Protein AF-A0ABD5DFH7-F1 (afdb_monomer)

Secondary structure (DSSP, 8-state):
--HHHHHHHTT-------TTTTS-STT----TTGGGS--HHHHHHHHTT---TT--SS----EEEESSS-SHHHH---TT-EEEEGGGT--TTGGG-

Sequence (97 aa):
VSVAARLKQTGFTRLSTLSDALSQTDRLQKLPHFEQLVYPQWLHDLQQGKAVAAAPAGDWKVFEAAWGAPKLYLLSHIPGAGYIDTNEVESEPLWNK

Organism: Acinetobacter baumannii (NCBI:txid470)

Nearest PDB structures (foldseek):
  3ipo-assembly1_B  TM=9.820E-01  e=4.986E-10  Escherichia coli K-12
  6kvy-assembly1_A  TM=8.574E-01  e=3.639E-03  Chlorobium limicola
  6ktz-assembly1_A  TM=8.600E-01  e=4.773E-03  Chlorobium limicola
  6kw0-assembly2_B  TM=8.503E-01  e=6.261E-03  Chlorobium limicola
  6ku2-assembly1_A  TM=8.632E-01  e=7.171E-03  Chlorobium limicola

Solvent-accessible surface area (backbone atoms only — not comparable to full-atom values): 6745 Å² total; per-residue (Å²): 134,55,72,68,60,52,42,45,74,74,67,54,85,85,83,80,81,71,90,64,67,84,73,56,72,88,79,59,84,75,66,94,64,53,79,78,66,74,53,73,67,59,53,53,37,48,76,71,70,45,95,53,86,85,60,75,96,62,95,83,85,47,69,50,75,45,80,56,77,82,58,63,56,75,77,59,64,68,88,86,44,48,78,42,39,47,68,81,81,48,51,88,88,58,84,82,118

Foldseek 3Di:
DDPVVVCVVVPDDDDDDPPCPPVDVVPDDDDPCCVVVDDDVQVVCVVVVHDHPPRDPDDDAAEDEDADDDDVVVVDDDPRHHYDHVCVVDDPPRPDD

pLDDT: mean 95.17, std 7.46, range [56.78, 98.75]

Radius of gyration: 21.1 Å; Cα contacts (8 Å, |Δi|>4): 50; chains: 1; bounding box: 40×34×55 Å

InterPro domains:
  IPR001307 Thiosulphate sulfurtransferase, conserved site [PS00380] (73-84)
  IPR036873 Rhodanese-like domain superfamily [G3DSA:3.40.250.10] (31-97)
  IPR036873 Rhodanese-like domain superfamily [SSF52821] (33-92)

Structure (mmCIF, N/CA/C/O backbone):
data_AF-A0ABD5DFH7-F1
#
_entry.id   AF-A0ABD5DFH7-F1
#
loop_
_atom_site.group_PDB
_atom_site.id
_atom_site.type_symbol
_atom_site.label_atom_id
_atom_site.label_alt_id
_atom_site.label_comp_id
_atom_site.label_asym_id
_atom_site.label_entity_id
_atom_site.label_seq_id
_atom_site.pdbx_PDB_ins_code
_atom_site.Cartn_x
_atom_site.Cartn_y
_atom_site.Cartn_z
_atom_site.occupancy
_atom_site.B_iso_or_equiv
_atom_site.auth_seq_id
_atom_site.auth_comp_id
_atom_site.auth_asym_id
_atom_site.auth_atom_id
_atom_site.pdbx_PDB_model_num
ATOM 1 N N . VAL A 1 1 ? -0.051 11.339 21.637 1.00 69.31 1 VAL A N 1
ATOM 2 C CA . VAL A 1 1 ? -1.377 11.550 22.279 1.00 69.31 1 VAL A CA 1
ATOM 3 C C . VAL A 1 1 ? -2.347 10.548 21.676 1.00 69.31 1 VAL A C 1
ATOM 5 O O . VAL A 1 1 ? -2.360 10.437 20.459 1.00 69.31 1 VAL A O 1
ATOM 8 N N . SER A 1 2 ? -3.094 9.787 22.479 1.00 93.00 2 SER A N 1
ATOM 9 C CA . SER A 1 2 ? -4.074 8.824 21.950 1.00 93.00 2 SER A CA 1
ATOM 10 C C . SER A 1 2 ? -5.287 9.535 21.336 1.00 93.00 2 SER A C 1
ATOM 12 O O . SER A 1 2 ? -5.596 10.671 21.707 1.00 93.00 2 SER A O 1
ATOM 14 N N . VAL A 1 3 ? -6.005 8.862 20.429 1.00 96.94 3 VAL A N 1
ATOM 15 C CA . VAL A 1 3 ? -7.234 9.396 19.809 1.00 96.94 3 VAL A CA 1
ATOM 16 C C . VAL A 1 3 ? -8.244 9.824 20.880 1.00 96.94 3 VAL A C 1
ATOM 18 O O . VAL A 1 3 ? -8.717 10.957 20.866 1.00 96.94 3 VAL A O 1
ATOM 21 N N . ALA A 1 4 ? -8.497 8.967 21.875 1.00 96.31 4 ALA A N 1
ATOM 22 C CA . ALA A 1 4 ? -9.424 9.264 22.966 1.00 96.31 4 ALA A CA 1
ATOM 23 C C . ALA A 1 4 ? -9.012 10.499 23.786 1.00 96.31 4 ALA A C 1
ATOM 25 O O . ALA A 1 4 ? -9.865 11.308 24.145 1.00 96.31 4 ALA A O 1
ATOM 26 N N . ALA A 1 5 ? -7.714 10.677 24.064 1.00 96.06 5 ALA A N 1
ATOM 27 C CA . ALA A 1 5 ? -7.231 11.851 24.789 1.00 96.06 5 ALA A CA 1
ATOM 28 C C . ALA A 1 5 ? -7.469 13.143 23.993 1.00 96.06 5 ALA A C 1
ATOM 30 O O . ALA A 1 5 ? -7.914 14.138 24.564 1.00 96.06 5 ALA A O 1
ATOM 31 N N . ARG A 1 6 ? -7.237 13.115 22.675 1.00 97.62 6 ARG A N 1
ATOM 32 C CA . ARG A 1 6 ? -7.494 14.268 21.804 1.00 97.62 6 ARG A CA 1
ATOM 33 C C . ARG A 1 6 ? -8.984 14.602 21.718 1.00 97.62 6 ARG A C 1
ATOM 35 O O . ARG A 1 6 ? -9.330 15.768 21.838 1.00 97.62 6 ARG A O 1
ATOM 42 N N . LEU A 1 7 ? -9.860 13.602 21.609 1.00 97.44 7 LEU A N 1
ATOM 43 C CA . LEU A 1 7 ? -11.313 13.822 21.597 1.00 97.44 7 LEU A CA 1
ATOM 44 C C . LEU A 1 7 ? -11.816 14.467 22.900 1.00 97.44 7 LEU A C 1
ATOM 46 O O . LEU A 1 7 ? -12.626 15.390 22.862 1.00 97.44 7 LEU A O 1
ATOM 50 N N . LYS A 1 8 ? -11.299 14.053 24.064 1.00 96.81 8 LYS A N 1
ATOM 51 C CA . LYS A 1 8 ? -11.641 14.714 25.337 1.00 96.81 8 LYS A CA 1
ATOM 52 C C . LYS A 1 8 ? -11.227 16.186 25.346 1.00 96.81 8 LYS A C 1
ATOM 54 O O . LYS A 1 8 ? -12.003 17.033 25.773 1.00 96.81 8 LYS A O 1
ATOM 59 N N . GLN A 1 9 ? -10.026 16.490 24.848 1.00 97.38 9 GLN A N 1
ATOM 60 C CA . GLN A 1 9 ? -9.520 17.866 24.769 1.00 97.38 9 GLN A CA 1
ATOM 61 C C . GLN A 1 9 ? -10.369 18.753 23.854 1.00 97.38 9 GLN A C 1
ATOM 63 O O . GLN A 1 9 ? -10.486 19.945 24.113 1.00 97.38 9 GLN A O 1
ATOM 68 N N . THR A 1 10 ? -10.989 18.187 22.817 1.00 97.38 10 THR A N 1
ATOM 69 C CA . THR A 1 10 ? -11.877 18.924 21.905 1.00 97.38 10 THR A CA 1
ATOM 70 C C . THR A 1 10 ? -13.340 18.947 22.366 1.00 97.38 10 THR A C 1
ATOM 72 O O . THR A 1 10 ? -14.207 19.339 21.593 1.00 97.38 10 THR A O 1
ATOM 75 N N . GLY A 1 11 ? -13.638 18.522 23.600 1.00 97.56 11 GLY A N 1
ATOM 76 C CA . GLY A 1 11 ? -14.967 18.649 24.205 1.00 97.56 11 GLY A CA 1
ATOM 77 C C . GLY A 1 11 ? -15.889 17.432 24.077 1.00 97.56 11 GLY A C 1
ATOM 78 O O . GLY A 1 11 ? -17.044 17.512 24.490 1.00 97.56 11 GLY A O 1
ATOM 79 N N . PHE A 1 12 ? -15.420 16.288 23.564 1.00 97.94 12 PHE A N 1
ATOM 80 C CA . PHE A 1 12 ? -16.228 15.061 23.578 1.00 97.94 12 PHE A CA 1
ATOM 81 C C . PHE A 1 12 ? -16.297 14.476 24.996 1.00 97.94 12 PHE A C 1
ATOM 83 O O . PHE A 1 12 ? -15.284 14.081 25.574 1.00 97.94 12 PHE A O 1
ATOM 90 N N . THR A 1 13 ? -17.510 14.380 25.547 1.00 96.31 13 THR A N 1
ATOM 91 C CA . THR A 1 13 ? -17.752 13.972 26.945 1.00 96.31 13 THR A CA 1
ATOM 92 C C . THR A 1 13 ? -18.164 12.510 27.112 1.00 96.31 13 THR A C 1
ATOM 94 O O . THR A 1 13 ? -18.001 11.948 28.193 1.00 96.31 13 THR A O 1
ATOM 97 N N . ARG A 1 14 ? -18.666 11.865 26.052 1.00 96.81 14 ARG A N 1
ATOM 98 C CA . ARG A 1 14 ? -19.085 10.454 26.057 1.00 96.81 14 ARG A CA 1
ATOM 99 C C . ARG A 1 14 ? -18.214 9.649 25.104 1.00 96.81 14 ARG A C 1
ATOM 101 O O . ARG A 1 14 ? -18.417 9.680 23.897 1.00 96.81 14 ARG A O 1
ATOM 108 N N . LEU A 1 15 ? -17.236 8.945 25.661 1.00 96.44 15 LEU A N 1
ATOM 109 C CA . LEU A 1 15 ? -16.312 8.095 24.917 1.00 96.44 15 LEU A CA 1
ATOM 110 C C . LEU A 1 15 ? -16.294 6.713 25.561 1.00 96.44 15 LEU A C 1
ATOM 112 O O . LEU A 1 15 ? -16.202 6.594 26.784 1.00 96.44 15 LEU A O 1
ATOM 116 N N . SER A 1 16 ? -16.360 5.674 24.741 1.00 96.12 16 SER A N 1
ATOM 117 C CA . SER A 1 16 ? -16.336 4.283 25.188 1.00 96.12 16 SER A CA 1
ATOM 118 C C . SER A 1 16 ? -15.534 3.446 24.203 1.00 96.12 16 SER A C 1
ATOM 120 O O . SER A 1 16 ? -15.417 3.796 23.029 1.00 96.12 16 SER A O 1
ATOM 122 N N . THR A 1 17 ? -14.981 2.340 24.687 1.00 96.25 17 THR A N 1
ATOM 123 C CA . THR A 1 17 ? -14.393 1.313 23.827 1.00 96.25 17 THR A CA 1
ATOM 124 C C . THR A 1 17 ? -15.495 0.349 23.414 1.00 96.25 17 THR A C 1
ATOM 126 O O . THR A 1 17 ? -16.275 -0.084 24.260 1.00 96.25 17 THR A O 1
ATOM 129 N N . LEU A 1 18 ? -15.553 -0.006 22.131 1.00 96.56 18 LEU A N 1
ATOM 130 C CA . LEU A 1 18 ? -16.430 -1.070 21.656 1.00 96.56 18 LEU A CA 1
ATOM 131 C C . LEU A 1 18 ? -15.817 -2.426 22.047 1.00 96.56 18 LEU A C 1
ATOM 133 O O . LEU A 1 18 ? -14.810 -2.835 21.472 1.00 96.56 18 LEU A O 1
ATOM 137 N N . SER A 1 19 ? -16.381 -3.087 23.060 1.00 97.00 19 SER A N 1
ATOM 138 C CA . SER A 1 19 ? -15.808 -4.300 23.673 1.00 97.00 19 SER A CA 1
ATOM 139 C C . SER A 1 19 ? -15.785 -5.517 22.749 1.00 97.00 19 SER A C 1
ATOM 141 O O . SER A 1 19 ? -14.954 -6.400 22.921 1.00 97.00 19 SER A O 1
ATOM 143 N N . ASP A 1 20 ? -16.691 -5.563 21.777 1.00 96.12 20 ASP A N 1
ATOM 144 C CA . ASP A 1 20 ? -16.854 -6.642 20.803 1.00 96.12 20 ASP A CA 1
ATOM 145 C C . ASP A 1 20 ? -16.347 -6.241 19.401 1.00 96.12 20 ASP A C 1
ATOM 147 O O . ASP A 1 20 ? -16.684 -6.888 18.400 1.00 96.12 20 ASP A O 1
ATOM 151 N N . ALA A 1 21 ? -15.556 -5.165 19.294 1.00 96.88 21 ALA A N 1
ATOM 152 C CA . ALA A 1 21 ? -14.992 -4.719 18.024 1.00 96.88 21 ALA A CA 1
ATOM 153 C C . ALA A 1 21 ? -14.253 -5.869 17.322 1.00 96.88 21 ALA A C 1
ATOM 155 O O . ALA A 1 21 ? -13.468 -6.583 17.940 1.00 96.88 21 ALA A O 1
ATOM 156 N N . LEU A 1 22 ? -14.506 -6.034 16.019 1.00 97.06 22 LEU A N 1
ATOM 157 C CA . LEU A 1 22 ? -13.899 -7.057 15.151 1.00 97.06 22 LEU A CA 1
ATOM 158 C C . LEU A 1 22 ? -14.238 -8.525 15.486 1.00 97.06 22 LEU A C 1
ATOM 160 O O . LEU A 1 22 ? -13.796 -9.414 14.765 1.00 97.06 22 LEU A O 1
ATOM 164 N N . SER A 1 23 ? -15.040 -8.797 16.521 1.00 97.25 23 SER A N 1
ATOM 165 C CA . SER A 1 23 ? -15.372 -10.172 16.937 1.00 97.25 23 SER A CA 1
ATOM 166 C C . SER A 1 23 ? -16.325 -10.913 15.9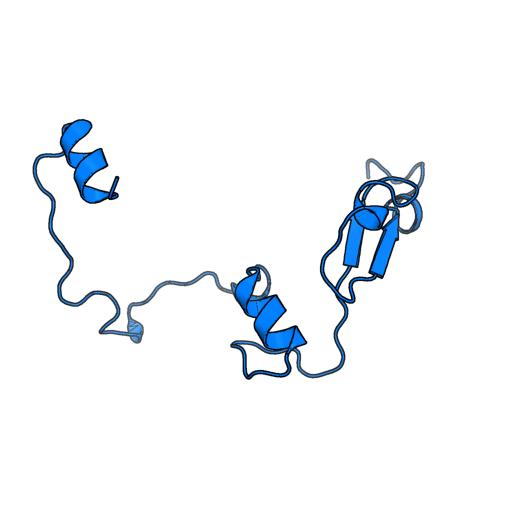85 1.00 97.25 23 SER A C 1
ATOM 168 O O . SER A 1 23 ? -16.282 -12.136 15.902 1.00 97.25 23 SER A O 1
ATOM 170 N N . GLN A 1 24 ? -17.172 -10.178 15.261 1.00 96.81 24 GLN A N 1
ATOM 171 C CA . GLN A 1 24 ? -18.137 -10.701 14.292 1.00 96.81 24 GLN A CA 1
ATOM 172 C C . GLN A 1 24 ? -17.707 -10.275 12.888 1.00 96.81 24 GLN A C 1
ATOM 174 O O . GLN A 1 24 ? -17.757 -9.091 12.548 1.00 96.81 24 GLN A O 1
ATOM 179 N N . THR A 1 25 ? -17.212 -11.223 12.097 1.00 95.06 25 THR A N 1
ATOM 180 C CA . THR A 1 25 ? -16.609 -10.952 10.783 1.00 95.06 25 THR A CA 1
ATOM 181 C C . THR A 1 25 ? -17.637 -10.680 9.687 1.00 95.06 25 THR A C 1
ATOM 183 O O . THR A 1 25 ? -17.349 -9.935 8.755 1.00 95.06 25 THR A O 1
ATOM 186 N N . ASP A 1 26 ? -18.840 -11.231 9.814 1.00 96.50 26 ASP A N 1
ATOM 187 C CA . ASP A 1 26 ? -19.975 -11.098 8.893 1.00 96.50 26 ASP A CA 1
ATOM 188 C C . ASP A 1 26 ? -20.543 -9.673 8.817 1.00 96.50 26 ASP A C 1
ATOM 190 O O . ASP A 1 26 ? -21.017 -9.251 7.764 1.00 96.50 26 ASP A O 1
ATOM 194 N N . ARG A 1 27 ? -20.449 -8.900 9.905 1.00 96.56 27 ARG A N 1
ATOM 195 C CA . ARG A 1 27 ? -20.876 -7.489 9.942 1.00 96.56 27 ARG A CA 1
ATOM 196 C C . ARG A 1 27 ? -19.799 -6.493 9.502 1.00 96.56 27 ARG A C 1
ATOM 198 O O . ARG A 1 27 ? -20.072 -5.290 9.441 1.00 96.56 27 ARG A O 1
ATOM 205 N N . LEU A 1 28 ? -18.572 -6.949 9.233 1.00 97.81 28 LEU A N 1
ATOM 206 C CA . LEU A 1 28 ? -17.487 -6.058 8.823 1.00 97.81 28 LEU A CA 1
ATOM 207 C C . LEU A 1 28 ? -17.766 -5.452 7.448 1.00 97.81 28 LEU A C 1
ATOM 209 O O . LEU A 1 28 ? -18.210 -6.123 6.523 1.00 97.81 28 LEU A O 1
ATOM 213 N N . GLN A 1 29 ? -17.447 -4.168 7.319 1.00 98.12 29 GLN A N 1
ATOM 214 C CA . GLN A 1 29 ? -17.516 -3.438 6.060 1.00 98.12 29 GLN A CA 1
ATOM 215 C C . GLN A 1 29 ? -16.097 -3.236 5.529 1.00 98.12 29 GLN A C 1
ATOM 217 O O . GLN A 1 29 ? -15.182 -2.928 6.295 1.00 98.12 29 GLN A O 1
ATOM 222 N N . LYS A 1 30 ? -15.909 -3.404 4.220 1.00 96.88 30 LYS A N 1
ATOM 223 C CA . LYS A 1 30 ? -14.626 -3.199 3.538 1.00 96.88 30 LYS A CA 1
ATOM 224 C C . LYS A 1 30 ? -14.848 -2.561 2.175 1.00 96.88 30 LYS A C 1
ATOM 226 O O . LYS A 1 30 ? -15.928 -2.684 1.601 1.00 96.88 30 LYS A O 1
ATOM 231 N N . LEU A 1 31 ? -13.811 -1.917 1.645 1.00 98.12 31 LEU A N 1
ATOM 232 C CA . LEU A 1 31 ? -13.814 -1.519 0.241 1.00 98.12 31 LEU A CA 1
ATOM 233 C C . LEU A 1 31 ? -13.925 -2.782 -0.635 1.00 98.12 31 LEU A C 1
ATOM 235 O O . LEU A 1 31 ? -13.257 -3.771 -0.316 1.00 98.12 31 LEU A O 1
ATOM 239 N N . PRO A 1 32 ? -14.731 -2.770 -1.717 1.00 98.00 32 PRO A N 1
ATOM 240 C CA . PRO A 1 32 ? -14.909 -3.939 -2.581 1.00 98.00 32 PRO A CA 1
ATOM 241 C C . PRO A 1 32 ? -13.595 -4.529 -3.113 1.00 98.00 32 PRO A C 1
ATOM 243 O O . PRO A 1 32 ? -13.482 -5.748 -3.187 1.00 98.00 32 PRO A O 1
ATOM 246 N N . HIS A 1 33 ? -12.611 -3.667 -3.399 1.00 98.00 33 HIS A N 1
ATOM 247 C CA . HIS A 1 33 ? -11.286 -4.017 -3.925 1.00 98.00 33 HIS A CA 1
ATOM 248 C C . HIS A 1 33 ? -10.154 -3.388 -3.100 1.00 98.00 33 HIS A C 1
ATOM 250 O O . HIS A 1 33 ? -9.309 -2.657 -3.620 1.00 98.00 33 HIS A O 1
ATOM 256 N N . PHE A 1 34 ? -10.162 -3.596 -1.780 1.00 98.00 34 PHE A N 1
ATOM 257 C CA . PHE A 1 34 ? -9.142 -3.017 -0.893 1.00 98.00 34 PHE A CA 1
ATOM 258 C C . PHE A 1 34 ? -7.711 -3.455 -1.260 1.00 98.00 34 PHE A C 1
ATOM 260 O O . PHE A 1 34 ? -6.762 -2.727 -0.986 1.00 98.00 34 PHE A O 1
ATOM 267 N N . GLU A 1 35 ? -7.553 -4.614 -1.901 1.00 98.12 35 GLU A N 1
ATOM 268 C CA . GLU A 1 35 ? -6.280 -5.170 -2.363 1.00 98.12 35 GLU A CA 1
ATOM 269 C C . GLU A 1 35 ? -5.581 -4.327 -3.441 1.00 98.12 35 GLU A C 1
ATOM 271 O O . GLU A 1 35 ? -4.377 -4.464 -3.627 1.00 98.12 35 GLU A O 1
ATOM 276 N N . GLN A 1 36 ? -6.300 -3.427 -4.122 1.00 98.31 36 GLN A N 1
ATOM 277 C CA . GLN A 1 36 ? -5.715 -2.503 -5.105 1.00 98.31 36 GLN A CA 1
ATOM 278 C C . GLN A 1 36 ? -4.975 -1.329 -4.443 1.00 98.31 36 GLN A C 1
ATOM 280 O O . GLN A 1 36 ? -4.120 -0.702 -5.066 1.00 98.31 36 GLN A O 1
ATOM 285 N N . LEU A 1 37 ? -5.289 -1.030 -3.178 1.00 98.25 37 LEU A N 1
ATOM 286 C CA . LEU A 1 37 ? -4.691 0.049 -2.389 1.00 98.25 37 LEU A CA 1
ATOM 287 C C . LEU A 1 37 ? -3.817 -0.546 -1.284 1.00 98.25 37 LEU A C 1
ATOM 289 O O . LEU A 1 37 ? -4.170 -0.558 -0.103 1.00 98.25 37 LEU A O 1
ATOM 293 N N . VAL A 1 38 ? -2.670 -1.081 -1.692 1.00 98.25 38 VAL A N 1
ATOM 294 C CA . VAL A 1 38 ? -1.719 -1.738 -0.790 1.00 98.25 38 VAL A CA 1
ATOM 295 C C . VAL A 1 38 ? -1.043 -0.750 0.167 1.00 98.25 38 VAL A C 1
ATOM 297 O O . VAL A 1 38 ? -1.042 0.463 -0.040 1.00 98.25 38 VAL A O 1
ATOM 300 N N . TYR A 1 39 ? -0.426 -1.278 1.224 1.00 98.50 39 TYR A N 1
ATOM 301 C CA . TYR A 1 39 ? 0.290 -0.495 2.236 1.00 98.50 39 TYR A CA 1
ATOM 302 C C . TYR A 1 39 ? 1.751 -0.965 2.385 1.00 98.50 39 TYR A C 1
ATOM 304 O O . TYR A 1 39 ? 2.067 -2.099 2.020 1.00 98.50 39 TYR A O 1
ATOM 312 N N . PRO A 1 40 ? 2.664 -0.139 2.943 1.00 98.62 40 PRO A N 1
ATOM 313 C CA . PRO A 1 40 ? 4.105 -0.416 2.901 1.00 98.62 40 PRO A CA 1
ATOM 314 C C . PRO A 1 40 ? 4.524 -1.760 3.505 1.00 98.62 40 PRO A C 1
ATOM 316 O O . PRO A 1 40 ? 5.348 -2.464 2.931 1.00 98.62 40 PRO A O 1
ATOM 319 N N . GLN A 1 41 ? 3.934 -2.144 4.641 1.00 98.75 41 GLN A N 1
ATOM 320 C CA . GLN A 1 41 ? 4.275 -3.404 5.302 1.00 98.75 41 GLN A CA 1
ATOM 321 C C . GLN A 1 41 ? 3.842 -4.626 4.474 1.00 98.75 41 GLN A C 1
ATOM 323 O O . GLN A 1 41 ? 4.593 -5.590 4.398 1.00 98.75 41 GLN A O 1
ATOM 328 N N . TRP A 1 42 ? 2.689 -4.563 3.795 1.00 98.69 42 TRP A N 1
ATOM 329 C CA . TRP A 1 42 ? 2.258 -5.616 2.869 1.00 98.69 42 TRP A CA 1
ATOM 330 C C . TRP A 1 42 ? 3.280 -5.822 1.750 1.00 98.69 42 TRP A C 1
ATOM 332 O O . TRP A 1 42 ? 3.673 -6.953 1.474 1.00 98.69 42 TRP A O 1
ATOM 342 N N . LEU A 1 43 ? 3.763 -4.727 1.152 1.00 98.62 43 LEU A N 1
ATOM 343 C CA . LEU A 1 43 ? 4.732 -4.809 0.061 1.00 98.62 43 LEU A CA 1
ATOM 344 C C . LEU A 1 43 ? 6.090 -5.328 0.547 1.00 98.62 43 LEU A C 1
ATOM 346 O O . LEU A 1 43 ? 6.718 -6.145 -0.122 1.00 98.62 43 LEU A O 1
ATOM 350 N N . HIS A 1 44 ? 6.522 -4.886 1.726 1.00 98.69 44 HIS A N 1
ATOM 351 C CA . HIS A 1 44 ? 7.751 -5.359 2.352 1.00 98.69 44 HIS A CA 1
ATOM 352 C C . HIS A 1 44 ? 7.706 -6.863 2.661 1.00 98.69 44 HIS A C 1
ATOM 354 O O . HIS A 1 44 ? 8.669 -7.582 2.395 1.00 98.69 44 HIS A O 1
ATOM 360 N N . ASP A 1 45 ? 6.584 -7.356 3.190 1.00 98.69 45 ASP A N 1
ATOM 361 C CA . ASP A 1 45 ? 6.405 -8.780 3.472 1.00 98.69 45 ASP A CA 1
ATOM 362 C C . ASP A 1 45 ? 6.352 -9.608 2.177 1.00 98.69 45 ASP A C 1
ATOM 364 O O . ASP A 1 45 ? 6.986 -10.664 2.107 1.00 98.69 45 ASP A O 1
ATOM 368 N N . LEU A 1 46 ? 5.703 -9.093 1.125 1.00 98.44 46 LEU A N 1
ATOM 369 C CA . LEU A 1 46 ? 5.708 -9.702 -0.209 1.00 98.44 46 LEU A CA 1
ATOM 370 C C . LEU A 1 46 ? 7.131 -9.796 -0.792 1.00 98.44 46 LEU A C 1
ATOM 372 O O . LEU A 1 46 ? 7.525 -10.851 -1.287 1.00 98.44 46 LEU A O 1
ATOM 376 N N . GLN A 1 47 ? 7.929 -8.728 -0.687 1.00 98.38 47 GLN A N 1
ATOM 377 C CA . GLN A 1 47 ? 9.336 -8.692 -1.118 1.00 98.38 47 GLN A CA 1
ATOM 378 C C . GLN A 1 47 ? 10.214 -9.715 -0.387 1.00 98.38 47 GLN A C 1
ATOM 380 O O . GLN A 1 47 ? 11.182 -10.217 -0.954 1.00 98.38 47 GLN A O 1
ATOM 385 N N . GLN A 1 48 ? 9.875 -10.038 0.861 1.00 98.06 48 GLN A N 1
ATOM 386 C CA . GLN A 1 48 ? 10.562 -11.051 1.664 1.00 98.06 48 GLN A CA 1
ATOM 387 C C . GLN A 1 48 ? 10.036 -12.475 1.429 1.00 98.06 48 GLN A C 1
ATOM 389 O O . GLN A 1 48 ? 10.469 -13.401 2.11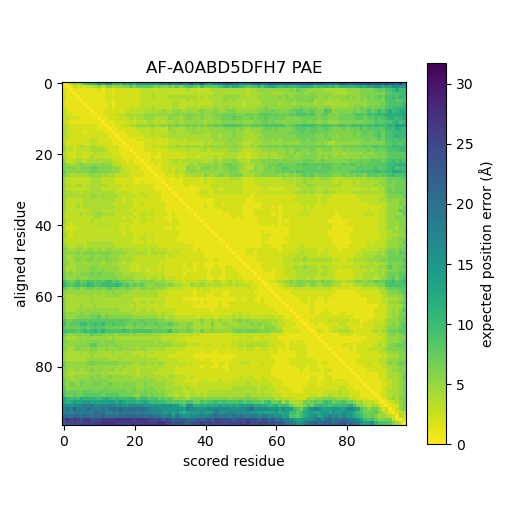4 1.00 98.06 48 GLN A O 1
ATOM 394 N N . GLY A 1 49 ? 9.098 -12.665 0.495 1.00 97.06 49 GLY A N 1
ATOM 395 C CA . GLY A 1 49 ? 8.498 -13.967 0.203 1.00 97.06 49 GLY A CA 1
ATOM 396 C C . GLY A 1 49 ? 7.578 -14.490 1.308 1.00 97.06 49 GLY A C 1
ATOM 397 O O . GLY A 1 49 ? 7.328 -15.693 1.381 1.00 97.06 49 GLY A O 1
ATOM 398 N N . LYS A 1 50 ? 7.082 -13.620 2.195 1.00 98.31 50 LYS A N 1
ATOM 399 C CA . LYS A 1 50 ? 6.115 -14.010 3.227 1.00 98.31 50 LY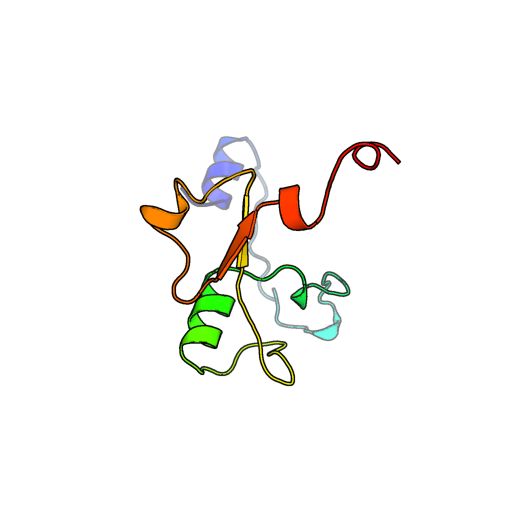S A CA 1
ATOM 400 C C . LYS A 1 50 ? 4.716 -14.141 2.631 1.00 98.31 50 LYS A C 1
ATOM 402 O O . LYS A 1 50 ? 4.379 -13.522 1.624 1.00 98.31 50 LYS A O 1
ATOM 407 N N . ALA A 1 51 ? 3.870 -14.914 3.308 1.00 97.69 51 ALA A N 1
ATOM 408 C CA . ALA A 1 51 ? 2.452 -14.963 2.989 1.00 97.69 51 ALA A CA 1
ATOM 409 C C . ALA A 1 51 ? 1.794 -13.609 3.295 1.00 97.69 51 ALA A C 1
ATOM 411 O O . ALA A 1 51 ? 1.881 -13.108 4.417 1.00 97.69 51 ALA A O 1
ATOM 412 N N . VAL A 1 52 ? 1.107 -13.044 2.303 1.00 98.31 52 VAL A N 1
ATOM 413 C CA . VAL A 1 52 ? 0.343 -11.797 2.4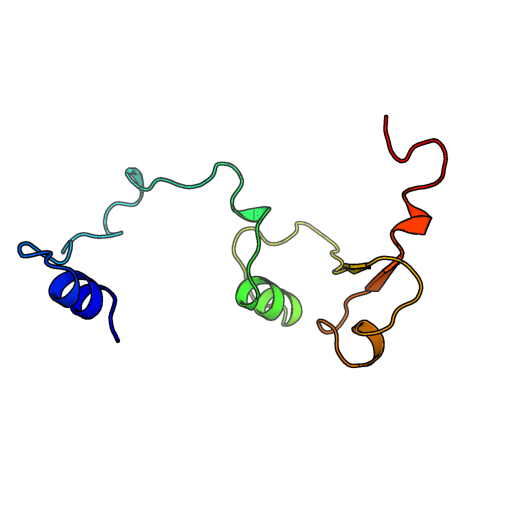26 1.00 98.31 52 VAL A CA 1
ATOM 414 C C . VAL A 1 52 ? -1.089 -12.008 1.941 1.00 98.31 52 VAL A C 1
ATOM 416 O O . VAL A 1 52 ? -1.357 -12.863 1.095 1.00 98.31 52 VAL A O 1
ATOM 419 N N . ALA A 1 53 ? -2.033 -11.235 2.479 1.00 97.62 53 ALA A N 1
ATOM 420 C CA . ALA A 1 53 ? -3.413 -11.256 1.999 1.00 97.62 53 ALA A CA 1
ATOM 421 C C . ALA A 1 53 ? -3.475 -10.777 0.540 1.00 97.62 53 ALA A C 1
ATOM 423 O O . ALA A 1 53 ? -2.802 -9.809 0.197 1.00 97.62 53 ALA A O 1
ATOM 424 N N . ALA A 1 54 ? -4.287 -11.432 -0.296 1.00 97.56 54 ALA A N 1
ATOM 425 C CA . ALA A 1 54 ? -4.430 -11.102 -1.719 1.00 97.56 54 ALA A CA 1
ATOM 426 C C . ALA A 1 54 ? -3.084 -11.021 -2.475 1.00 97.56 54 ALA A C 1
ATOM 428 O O . ALA A 1 54 ? -2.849 -10.098 -3.253 1.00 97.56 54 ALA A O 1
ATOM 429 N N . ALA A 1 55 ? -2.182 -11.977 -2.222 1.00 97.50 55 ALA A N 1
ATOM 430 C CA . ALA A 1 55 ? -0.914 -12.068 -2.939 1.00 97.50 55 ALA A CA 1
ATOM 431 C C . ALA A 1 55 ? -1.132 -12.158 -4.468 1.00 97.50 55 ALA A C 1
ATOM 433 O O . ALA A 1 55 ? -2.0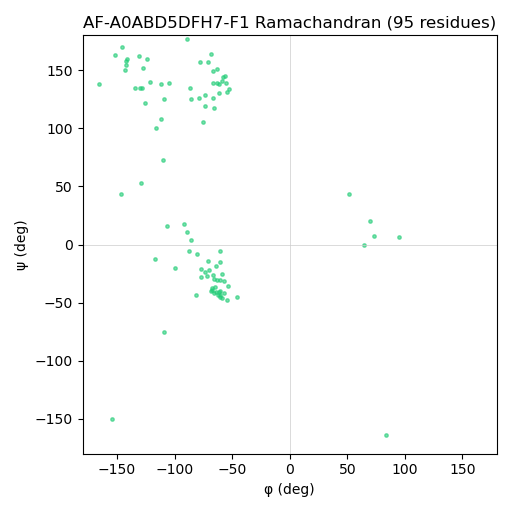95 -12.800 -4.904 1.00 97.50 55 ALA A O 1
ATOM 434 N N . PRO A 1 56 ? -0.243 -11.565 -5.290 1.00 97.50 56 PRO A N 1
ATOM 435 C CA . PRO A 1 56 ? -0.290 -11.724 -6.740 1.00 97.50 56 PRO A CA 1
ATOM 436 C C . PRO A 1 56 ? -0.266 -13.204 -7.144 1.00 97.50 56 PRO A C 1
ATOM 438 O O . PRO A 1 56 ? 0.486 -13.994 -6.579 1.00 97.50 56 PRO A O 1
ATOM 441 N N . ALA A 1 57 ? -1.070 -13.581 -8.143 1.00 95.12 57 ALA A N 1
ATOM 442 C CA . ALA A 1 57 ? -1.158 -14.969 -8.610 1.00 95.12 57 ALA A CA 1
ATOM 443 C C . ALA A 1 57 ? 0.091 -15.448 -9.378 1.00 95.12 57 ALA A C 1
ATOM 445 O O . ALA A 1 57 ? 0.250 -16.645 -9.608 1.00 95.12 57 ALA A O 1
ATOM 446 N N . GLY A 1 58 ? 0.962 -14.527 -9.790 1.00 95.31 58 GLY A N 1
ATOM 447 C CA . GLY A 1 58 ? 2.169 -14.814 -10.553 1.00 95.31 58 GLY A CA 1
ATOM 448 C C . GLY A 1 58 ? 3.228 -13.740 -10.347 1.00 95.31 58 GLY A C 1
ATOM 449 O O . GLY A 1 58 ? 3.288 -13.103 -9.292 1.00 95.31 58 GLY A O 1
ATOM 450 N N . ASP A 1 59 ? 4.053 -13.537 -11.371 1.00 97.19 59 ASP A N 1
ATOM 451 C CA . ASP A 1 59 ? 5.113 -12.538 -11.328 1.00 97.19 59 ASP A CA 1
ATOM 452 C C . ASP A 1 59 ? 4.556 -11.137 -11.082 1.00 97.19 59 ASP A C 1
ATOM 454 O O . ASP A 1 59 ? 3.536 -10.727 -11.637 1.00 97.19 59 ASP A O 1
ATOM 458 N N . TRP A 1 60 ? 5.276 -10.378 -10.264 1.00 98.06 60 TRP A N 1
ATOM 459 C CA . TRP A 1 60 ? 4.939 -9.001 -9.945 1.00 98.06 60 TRP A CA 1
ATOM 460 C C . TRP A 1 60 ? 6.160 -8.092 -10.096 1.00 98.06 60 TRP A C 1
ATOM 462 O O . TRP A 1 60 ? 7.316 -8.538 -10.188 1.00 98.06 60 TRP A O 1
ATOM 472 N N . LYS A 1 61 ? 5.878 -6.792 -10.186 1.00 98.38 61 LYS A N 1
ATOM 473 C CA . LYS A 1 61 ? 6.852 -5.705 -10.297 1.00 98.38 61 LYS A CA 1
ATOM 474 C C . LYS A 1 61 ? 6.348 -4.507 -9.498 1.00 98.38 61 LYS A C 1
ATOM 476 O O . LYS A 1 61 ? 5.143 -4.311 -9.369 1.00 98.38 61 LYS A O 1
ATOM 481 N N . VAL A 1 62 ? 7.280 -3.721 -8.976 1.00 98.62 62 VAL A N 1
ATOM 482 C CA . VAL A 1 62 ? 7.012 -2.424 -8.343 1.00 98.62 62 VAL A CA 1
ATOM 483 C C . VAL A 1 62 ? 7.619 -1.365 -9.242 1.00 98.62 62 VAL A C 1
ATOM 485 O O . VAL A 1 62 ? 8.726 -1.564 -9.733 1.00 98.62 62 VAL A O 1
ATOM 488 N N . PHE A 1 63 ? 6.917 -0.256 -9.447 1.00 98.44 63 PHE A N 1
ATOM 489 C CA . PHE A 1 63 ? 7.427 0.877 -10.209 1.00 98.44 63 PHE A CA 1
ATOM 490 C C . PHE A 1 63 ? 7.234 2.166 -9.419 1.00 98.44 63 PHE A C 1
ATOM 492 O O . PHE A 1 63 ? 6.159 2.402 -8.867 1.00 98.44 63 PHE A O 1
ATOM 499 N N . GLU A 1 64 ? 8.268 2.999 -9.382 1.00 98.69 64 GLU A N 1
ATOM 500 C CA . GLU A 1 64 ? 8.118 4.422 -9.097 1.00 98.69 64 GLU A CA 1
ATOM 501 C C . GLU A 1 64 ? 7.805 5.135 -10.414 1.00 98.69 64 GLU A C 1
ATOM 503 O O . GLU A 1 64 ? 8.542 4.993 -11.389 1.00 98.69 64 GLU A O 1
ATOM 508 N N . ALA A 1 65 ? 6.703 5.880 -10.449 1.00 98.00 65 ALA A N 1
ATOM 509 C CA . ALA A 1 65 ? 6.321 6.695 -11.594 1.00 98.00 65 ALA A CA 1
ATOM 510 C C . ALA A 1 65 ? 6.495 8.172 -11.237 1.00 98.00 65 ALA A C 1
ATOM 512 O O . ALA A 1 65 ? 5.942 8.642 -10.239 1.00 98.00 65 ALA A O 1
ATOM 513 N N . ALA A 1 66 ? 7.266 8.898 -12.041 1.00 97.12 66 ALA A N 1
ATOM 514 C CA . ALA A 1 66 ? 7.474 10.331 -11.870 1.00 97.12 66 ALA A CA 1
ATOM 515 C C . ALA A 1 66 ? 7.775 10.998 -13.216 1.00 97.12 66 ALA A C 1
ATOM 517 O O . ALA A 1 66 ? 8.096 10.335 -14.194 1.00 97.12 66 ALA A O 1
ATOM 518 N N . TRP A 1 67 ? 7.651 12.323 -13.269 1.00 95.56 67 TRP A N 1
ATOM 519 C CA . TRP A 1 67 ? 7.888 13.077 -14.498 1.00 95.56 67 TRP A CA 1
ATOM 520 C C . TRP A 1 67 ? 9.385 13.290 -14.769 1.00 95.56 67 TRP A C 1
ATOM 522 O O . TRP A 1 67 ? 10.100 13.871 -13.938 1.00 95.56 67 TRP A O 1
ATOM 532 N N . GLY A 1 68 ? 9.830 12.905 -15.967 1.00 94.50 68 GLY A N 1
ATOM 533 C CA . GLY A 1 68 ? 11.189 13.096 -16.464 1.00 94.50 68 GLY A CA 1
ATOM 534 C C . GLY A 1 68 ? 12.174 12.017 -16.009 1.00 94.50 68 GLY A C 1
ATOM 535 O O . GLY A 1 68 ? 11.804 10.955 -15.530 1.00 94.50 68 GLY A O 1
ATOM 536 N N . ALA A 1 69 ? 13.471 12.306 -16.141 1.00 95.38 69 ALA A N 1
ATOM 537 C CA . ALA A 1 69 ? 14.536 11.401 -15.708 1.00 95.38 69 ALA A CA 1
ATOM 538 C C . ALA A 1 69 ? 14.532 11.158 -14.176 1.00 95.38 69 ALA A C 1
ATOM 540 O O . ALA A 1 69 ? 14.195 12.073 -13.412 1.00 95.38 69 ALA A O 1
ATOM 541 N N . PRO A 1 70 ? 15.002 9.986 -13.699 1.00 95.88 70 PRO A N 1
ATOM 542 C CA . PRO A 1 70 ? 14.975 9.630 -12.281 1.00 95.88 70 PRO A CA 1
ATOM 543 C C . PRO A 1 70 ? 15.890 10.541 -11.451 1.00 95.88 70 PRO A 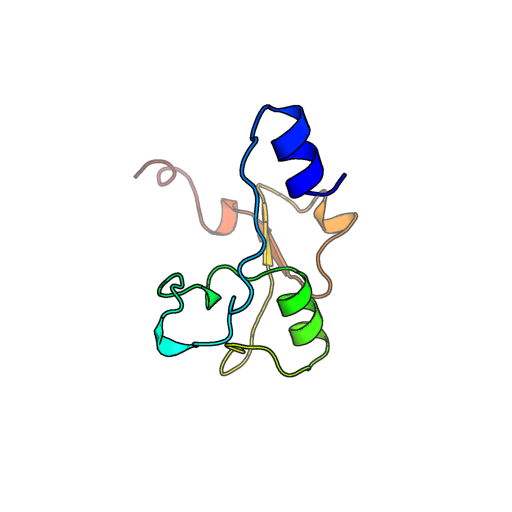C 1
ATOM 545 O O . PRO A 1 70 ? 17.104 10.560 -11.637 1.00 95.88 70 PRO A O 1
ATOM 548 N N . LYS A 1 71 ? 15.306 11.295 -10.508 1.00 95.88 71 LYS A N 1
ATOM 549 C CA . LYS A 1 71 ? 16.035 12.207 -9.600 1.00 95.88 71 LYS A CA 1
ATOM 550 C C . LYS A 1 71 ? 16.047 11.689 -8.165 1.00 95.88 71 LYS A C 1
ATOM 552 O O . LYS A 1 71 ? 17.059 11.172 -7.709 1.00 95.88 71 LYS A O 1
ATOM 557 N N . LEU A 1 72 ? 14.917 11.810 -7.461 1.00 97.69 72 LEU A N 1
ATOM 558 C CA . LEU A 1 72 ? 14.784 11.336 -6.077 1.00 97.69 72 LEU A CA 1
ATOM 559 C C . LEU A 1 72 ? 14.911 9.816 -5.993 1.00 97.69 72 LEU A C 1
ATOM 561 O O . LEU A 1 72 ? 15.587 9.333 -5.091 1.00 97.69 72 LEU A O 1
ATOM 565 N N . TYR A 1 73 ? 14.391 9.107 -6.998 1.00 98.19 73 TYR A N 1
ATOM 566 C CA . TYR A 1 73 ? 14.603 7.678 -7.192 1.00 98.19 73 TYR A CA 1
ATOM 567 C C . TYR A 1 73 ? 16.080 7.276 -7.032 1.00 98.19 73 TYR A C 1
ATOM 569 O O . TYR A 1 73 ? 16.394 6.325 -6.325 1.00 98.19 73 TYR A O 1
ATOM 577 N N . LEU A 1 74 ? 17.023 8.026 -7.622 1.00 98.00 74 LEU A N 1
ATOM 578 C CA . LEU A 1 74 ? 18.456 7.708 -7.528 1.00 98.00 74 LEU A CA 1
ATOM 579 C C . LEU A 1 74 ? 19.044 7.939 -6.127 1.00 98.00 74 LEU A C 1
ATOM 581 O O . LEU A 1 74 ? 20.076 7.355 -5.805 1.00 98.00 74 LEU A O 1
ATOM 585 N N . LEU A 1 75 ? 18.415 8.781 -5.301 1.00 98.19 75 LEU A N 1
ATOM 586 C CA . LEU A 1 75 ? 18.825 8.996 -3.911 1.00 98.19 75 LEU A CA 1
ATOM 587 C C . LEU A 1 75 ? 18.285 7.895 -2.996 1.00 98.19 75 LEU A C 1
ATOM 589 O O . LEU A 1 75 ? 18.999 7.416 -2.118 1.00 98.19 75 LEU A O 1
ATOM 593 N N . SER A 1 76 ? 17.017 7.527 -3.177 1.00 98.44 76 SER A N 1
ATOM 594 C CA . SER A 1 76 ? 16.357 6.444 -2.454 1.00 98.44 76 SER A CA 1
ATOM 595 C C . SER A 1 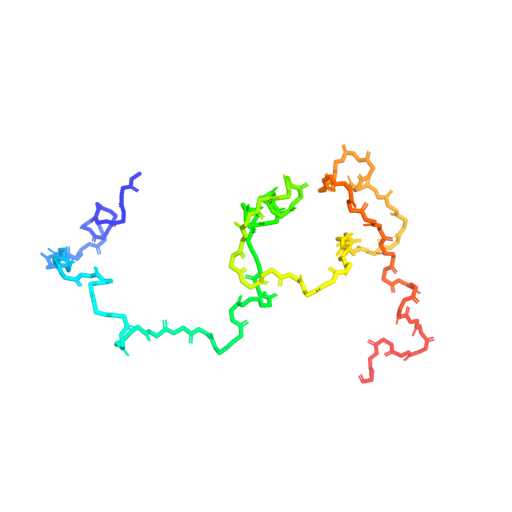76 ? 15.047 6.081 -3.147 1.00 98.44 76 SER A C 1
ATOM 597 O O . SER A 1 76 ? 14.286 6.964 -3.536 1.00 98.44 76 SER A O 1
ATOM 599 N N . HIS A 1 77 ? 14.769 4.786 -3.248 1.00 98.56 77 HIS A N 1
ATOM 600 C CA . HIS A 1 77 ? 13.524 4.234 -3.775 1.00 98.56 77 HIS A CA 1
ATOM 601 C C . HIS A 1 77 ? 13.170 2.940 -3.034 1.00 98.56 77 HIS A C 1
ATOM 603 O O . HIS A 1 77 ? 13.969 2.397 -2.263 1.00 98.56 77 HIS A O 1
ATOM 609 N N . ILE A 1 78 ? 11.955 2.435 -3.257 1.00 98.62 78 ILE A N 1
ATOM 610 C CA . ILE A 1 78 ? 11.532 1.136 -2.720 1.00 98.62 78 ILE A CA 1
ATOM 611 C C . ILE A 1 78 ? 12.448 0.036 -3.293 1.00 98.62 78 ILE A C 1
ATO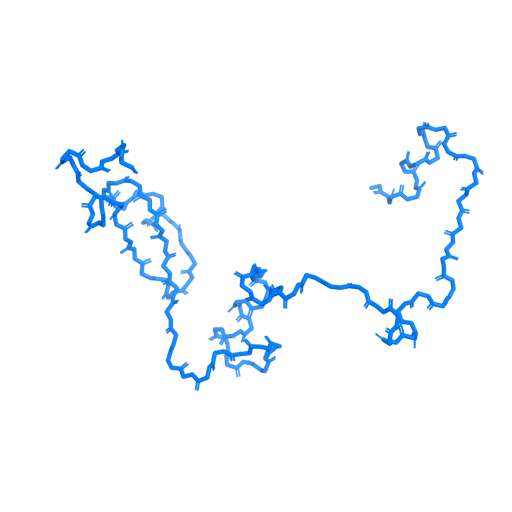M 613 O O . ILE A 1 78 ? 12.616 -0.022 -4.512 1.00 98.62 78 ILE A O 1
ATOM 617 N N . PRO A 1 79 ? 13.012 -0.869 -2.469 1.00 98.50 79 PRO A N 1
ATOM 618 C CA . PRO A 1 79 ? 13.928 -1.902 -2.953 1.00 98.50 79 PRO A CA 1
ATOM 619 C C . PRO A 1 79 ? 13.337 -2.745 -4.090 1.00 98.50 79 PRO A C 1
ATOM 621 O O . PRO A 1 79 ? 12.218 -3.241 -3.982 1.00 98.50 79 PRO A O 1
ATOM 624 N N . GLY A 1 80 ? 14.089 -2.926 -5.178 1.00 97.62 80 GLY A N 1
ATOM 625 C CA . GLY A 1 80 ? 13.662 -3.731 -6.330 1.00 97.62 80 GLY A CA 1
ATOM 626 C C . GLY A 1 80 ? 12.580 -3.093 -7.210 1.00 97.62 80 GLY A C 1
ATOM 627 O O . GLY A 1 80 ? 12.075 -3.766 -8.110 1.00 97.62 80 GLY A O 1
ATOM 628 N N . ALA A 1 81 ? 12.214 -1.830 -6.969 1.00 98.62 81 ALA A N 1
ATOM 629 C CA . ALA A 1 81 ? 11.364 -1.083 -7.886 1.00 98.62 81 ALA A CA 1
ATOM 630 C C . ALA A 1 81 ? 12.090 -0.819 -9.217 1.00 98.62 81 ALA A C 1
ATOM 632 O O . ALA A 1 81 ? 13.310 -0.696 -9.250 1.00 98.62 81 ALA A O 1
ATOM 633 N N . GLY A 1 82 ? 11.335 -0.75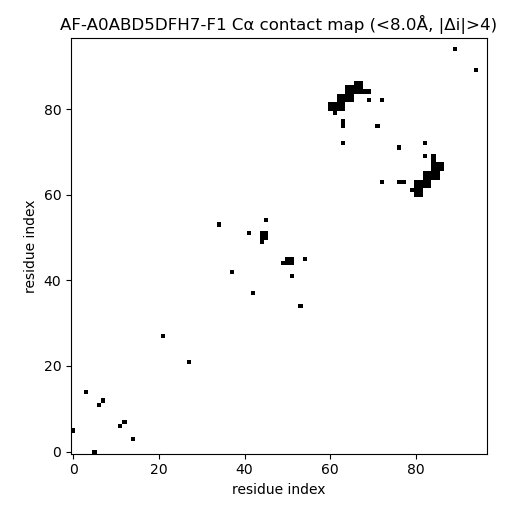0 -10.312 1.00 98.50 82 GLY A N 1
ATOM 634 C CA . GLY A 1 82 ? 11.743 -0.070 -11.538 1.00 98.50 82 GLY A CA 1
ATOM 635 C C . GLY A 1 82 ? 11.319 1.400 -11.515 1.00 98.50 82 GLY A C 1
ATOM 636 O O . GLY A 1 82 ? 10.619 1.842 -10.603 1.00 98.50 82 GLY A O 1
ATOM 637 N N . TYR A 1 83 ? 11.699 2.143 -12.550 1.00 98.56 83 TYR A N 1
ATOM 638 C CA . TYR A 1 83 ? 11.304 3.535 -12.753 1.00 98.56 83 TYR A CA 1
ATOM 639 C C . TYR A 1 83 ? 10.569 3.680 -14.086 1.00 98.56 83 TYR A C 1
ATOM 641 O O . TYR A 1 83 ? 10.981 3.055 -15.063 1.00 98.56 83 TYR A O 1
ATOM 649 N N . ILE A 1 84 ? 9.506 4.483 -14.115 1.00 98.25 84 ILE A N 1
ATOM 650 C CA . ILE A 1 84 ? 8.789 4.871 -15.336 1.00 98.25 84 ILE A CA 1
ATOM 651 C C . ILE A 1 84 ? 8.730 6.400 -15.385 1.00 98.25 84 ILE A C 1
ATOM 653 O O . ILE A 1 84 ? 8.178 7.025 -14.472 1.00 98.25 84 ILE A O 1
ATOM 657 N N . ASP A 1 85 ? 9.274 6.989 -16.453 1.00 96.88 85 ASP A N 1
ATOM 658 C CA . ASP A 1 85 ? 9.018 8.391 -16.794 1.00 96.88 85 ASP A CA 1
ATOM 659 C C . ASP A 1 85 ? 7.593 8.496 -17.347 1.00 96.88 85 ASP A C 1
ATOM 661 O O . ASP A 1 85 ? 7.223 7.753 -18.260 1.00 96.88 85 ASP A O 1
ATOM 665 N N . THR A 1 86 ? 6.775 9.411 -16.823 1.00 95.44 86 THR A N 1
ATOM 666 C CA . THR A 1 86 ? 5.410 9.580 -17.341 1.00 95.44 86 THR A CA 1
ATOM 667 C C . THR A 1 86 ? 5.402 9.891 -18.843 1.00 95.44 86 THR A C 1
ATOM 669 O O . THR A 1 86 ? 4.544 9.371 -19.548 1.00 95.44 86 THR A O 1
ATOM 672 N N . ASN A 1 87 ? 6.418 10.568 -19.392 1.00 93.81 87 ASN A N 1
ATOM 673 C CA . ASN A 1 87 ? 6.516 10.820 -20.840 1.00 93.81 87 ASN A CA 1
ATOM 674 C C . ASN A 1 87 ? 6.592 9.538 -21.706 1.00 93.81 87 ASN A C 1
ATOM 676 O O . ASN A 1 87 ? 6.395 9.608 -22.918 1.00 93.81 87 ASN A O 1
ATOM 680 N N . GLU A 1 88 ? 6.877 8.366 -21.126 1.00 92.50 88 GLU A N 1
ATOM 681 C CA . GLU A 1 88 ? 6.847 7.080 -21.842 1.00 92.50 88 GLU A CA 1
ATOM 682 C C . GLU A 1 88 ? 5.421 6.590 -22.135 1.00 92.50 88 GLU A C 1
ATOM 684 O O . GLU A 1 88 ? 5.216 5.796 -23.054 1.00 92.50 88 GLU A O 1
ATOM 689 N N . VAL A 1 89 ? 4.432 7.045 -21.360 1.00 91.62 89 VAL A N 1
ATOM 690 C CA . VAL A 1 89 ? 3.029 6.602 -21.459 1.00 91.62 89 VAL A CA 1
ATOM 691 C C . VAL A 1 89 ? 2.068 7.721 -21.848 1.00 91.62 89 VAL A C 1
ATOM 693 O O . VAL A 1 89 ? 0.926 7.451 -22.219 1.00 91.62 89 VAL A O 1
ATOM 696 N N . GLU A 1 90 ? 2.522 8.969 -21.805 1.00 88.88 90 GLU A N 1
ATOM 697 C CA . GLU A 1 90 ? 1.752 10.141 -22.194 1.00 88.88 90 GLU A CA 1
ATOM 698 C C . GLU A 1 90 ? 2.600 11.074 -23.073 1.00 88.88 90 GLU A C 1
ATOM 700 O O . GLU A 1 90 ? 3.735 11.402 -22.747 1.00 88.88 90 GLU A O 1
ATOM 705 N N . SER A 1 91 ? 2.034 11.569 -24.176 1.00 87.19 91 SER A N 1
ATOM 706 C CA . SER A 1 91 ? 2.682 12.580 -25.021 1.00 87.19 91 SER A CA 1
ATOM 707 C C . SER A 1 91 ? 1.681 13.610 -25.534 1.00 87.19 91 SER A C 1
ATOM 709 O O . SER A 1 91 ? 0.482 13.336 -25.651 1.00 87.19 91 SER A O 1
ATOM 711 N N . GLU A 1 92 ? 2.164 14.784 -25.940 1.00 83.81 92 GLU A N 1
ATOM 712 C CA . GLU A 1 92 ? 1.351 15.690 -26.751 1.00 83.81 92 GLU A CA 1
ATOM 713 C C . GLU A 1 92 ? 0.893 14.997 -28.054 1.00 83.81 92 GLU A C 1
ATOM 715 O O . GLU A 1 92 ? 1.636 14.185 -28.619 1.00 83.81 92 GLU A O 1
ATOM 720 N N . PRO A 1 93 ? -0.331 15.283 -28.546 1.00 81.69 93 PRO A N 1
ATOM 721 C CA . PRO A 1 93 ? -1.349 16.183 -27.986 1.00 81.69 93 PRO A CA 1
ATOM 722 C C . PRO A 1 93 ? -2.363 15.483 -27.048 1.00 81.69 93 PRO A C 1
ATOM 724 O O . PRO A 1 93 ? -3.457 16.004 -26.831 1.00 81.69 93 PRO A O 1
ATOM 727 N N . LEU A 1 94 ? -2.069 14.281 -26.538 1.00 77.00 94 LEU A N 1
ATOM 728 C CA . LEU A 1 94 ? -3.031 13.432 -25.811 1.00 77.00 94 LEU A CA 1
ATOM 729 C C . LEU A 1 94 ? -3.238 13.819 -24.340 1.00 77.00 94 LEU A C 1
ATOM 731 O O . LEU A 1 94 ? -4.167 13.317 -23.719 1.00 77.00 94 LEU A O 1
ATOM 735 N N . TRP A 1 95 ? -2.434 14.740 -23.805 1.00 71.75 95 TRP A N 1
ATOM 736 C CA . TRP A 1 95 ? -2.439 15.153 -22.396 1.00 71.75 95 TRP A CA 1
ATOM 737 C C . TRP A 1 95 ? -3.755 15.758 -21.866 1.00 71.75 95 TRP A C 1
ATOM 739 O O . TRP A 1 95 ? -3.854 15.997 -20.671 1.00 71.75 95 TRP A O 1
ATOM 749 N N . ASN A 1 96 ? -4.777 15.983 -22.703 1.00 57.75 96 ASN A N 1
ATOM 750 C CA . ASN A 1 96 ? -6.080 16.530 -22.288 1.00 57.75 96 ASN A CA 1
ATOM 751 C C . ASN A 1 96 ? -7.263 15.979 -23.109 1.00 57.75 96 ASN A C 1
ATOM 753 O O . ASN A 1 96 ? -8.118 16.750 -23.555 1.00 57.75 96 ASN A O 1
ATOM 757 N N . LYS A 1 97 ? -7.299 14.671 -23.373 1.00 56.78 97 LYS A N 1
ATOM 758 C CA . LYS A 1 97 ? -8.489 14.033 -23.959 1.00 56.78 97 LYS A CA 1
ATOM 759 C C . LYS A 1 97 ? -9.323 13.296 -22.926 1.00 56.78 97 LYS A C 1
ATOM 761 O O . LYS A 1 97 ? -8.721 12.641 -22.053 1.00 56.78 97 LYS A O 1
#

Mean predicted aligned error: 4.67 Å